Protein AF-A0A497DKE9-F1 (afdb_monomer_lite)

Sequence (84 aa):
MHSAFPGGNRNNNGNFNNVGNNGNWWSSSENSTTNAYNRNLNYNNNNLNRNNKQNGFSVRCLRDLMENRSSGINAGGFLNVYAT

Secondary structure (DSSP, 8-state):
-------BEE-TTS-EESTTT-EEEEEEEE-SSSEEEEEEEBTTB--EEEEETTSB-B--EEEE----TT---------EEEE-

pLDDT: mean 82.53, std 13.49, range [40.19, 95.69]

Foldseek 3Di:
DPDQAQCAKADLVGDGPRGRAWAKEFDPAQDDPFWGWMAIDGPVDGDIDIDGPSMDHDKDKDWDDPPPPDDPDPDPDDIDIDID

Structure (mmCIF, N/CA/C/O backbone):
data_AF-A0A497DKE9-F1
#
_entry.id   AF-A0A497DKE9-F1
#
loop_
_atom_site.group_PDB
_atom_site.id
_atom_site.type_symbol
_atom_site.label_atom_id
_atom_site.label_alt_id
_atom_site.label_comp_id
_atom_site.label_asym_id
_atom_site.label_entity_id
_atom_site.label_seq_id
_atom_site.pdbx_PDB_ins_code
_atom_site.Cartn_x
_atom_site.Cartn_y
_atom_site.Cartn_z
_atom_site.occupancy
_atom_site.B_iso_or_equiv
_atom_site.auth_seq_id
_atom_site.auth_comp_id
_atom_site.auth_asym_id
_atom_site.auth_atom_id
_atom_site.pdbx_PDB_model_num
ATOM 1 N N . MET A 1 1 ? -18.277 -11.764 -2.701 1.00 40.19 1 MET A N 1
ATOM 2 C CA . MET A 1 1 ? -16.905 -12.280 -2.896 1.00 40.19 1 MET A CA 1
ATOM 3 C C . MET A 1 1 ? -15.965 -11.091 -3.049 1.00 40.19 1 MET A C 1
ATOM 5 O O . MET A 1 1 ? -16.145 -10.319 -3.978 1.00 40.19 1 MET A O 1
ATOM 9 N N . HIS A 1 2 ? -15.052 -10.864 -2.101 1.00 52.97 2 HIS A N 1
ATOM 10 C CA . HIS A 1 2 ? -14.027 -9.825 -2.243 1.00 52.97 2 HIS A CA 1
ATOM 11 C C . HIS A 1 2 ? -12.828 -10.456 -2.949 1.00 52.97 2 HIS A C 1
ATOM 13 O O . HIS A 1 2 ? -12.133 -11.282 -2.363 1.00 52.97 2 HIS A O 1
ATOM 19 N N . SER A 1 3 ? -12.638 -10.129 -4.225 1.00 60.56 3 SER A N 1
ATOM 20 C CA . SER A 1 3 ? -11.537 -10.660 -5.025 1.00 60.56 3 SER A CA 1
ATOM 21 C C . SER A 1 3 ? -10.222 -10.046 -4.555 1.00 60.56 3 SER A C 1
ATOM 23 O O . SER A 1 3 ? -10.032 -8.833 -4.610 1.00 60.56 3 SER A O 1
ATOM 25 N N . ALA A 1 4 ? -9.317 -10.889 -4.074 1.00 66.81 4 ALA A N 1
ATOM 26 C CA . ALA A 1 4 ? -7.991 -10.496 -3.633 1.00 66.81 4 ALA A CA 1
ATOM 27 C C . ALA A 1 4 ? -7.004 -10.763 -4.781 1.00 66.81 4 ALA A C 1
ATOM 29 O O . ALA A 1 4 ? -6.616 -11.905 -5.012 1.00 66.81 4 ALA A O 1
ATOM 30 N N . PHE A 1 5 ? -6.656 -9.728 -5.553 1.00 78.69 5 PHE A N 1
ATOM 31 C CA . PHE A 1 5 ? -5.746 -9.874 -6.694 1.00 78.69 5 PHE A CA 1
ATOM 32 C C . PHE A 1 5 ? -4.280 -9.896 -6.230 1.00 78.69 5 PHE A C 1
ATOM 34 O O . PHE A 1 5 ? -3.884 -9.011 -5.463 1.00 78.69 5 PHE A O 1
ATOM 41 N N . PRO A 1 6 ? -3.451 -10.852 -6.691 1.00 84.25 6 PRO A N 1
ATOM 42 C CA . PRO A 1 6 ? -2.041 -10.919 -6.328 1.00 84.25 6 PRO A CA 1
ATOM 43 C C . PRO A 1 6 ? -1.217 -9.864 -7.090 1.00 84.25 6 PRO A C 1
ATOM 45 O O . PRO A 1 6 ? -0.429 -10.173 -7.977 1.00 84.25 6 PRO A O 1
ATOM 48 N N . GLY A 1 7 ? -1.410 -8.587 -6.755 1.00 88.19 7 GLY A N 1
ATOM 49 C CA . GLY A 1 7 ? -0.718 -7.455 -7.384 1.00 88.19 7 GLY A CA 1
ATOM 50 C C . GLY A 1 7 ? 0.744 -7.277 -6.959 1.00 88.19 7 GLY A C 1
ATOM 51 O O . GLY A 1 7 ? 1.426 -6.401 -7.485 1.00 88.19 7 GLY A O 1
ATOM 52 N N . GLY A 1 8 ? 1.244 -8.085 -6.020 1.00 91.25 8 GLY A N 1
ATOM 53 C CA . GLY A 1 8 ? 2.593 -7.948 -5.488 1.00 91.25 8 GLY A CA 1
ATOM 54 C C . GLY A 1 8 ? 2.762 -6.691 -4.636 1.00 91.25 8 GLY A C 1
ATOM 55 O O . GLY A 1 8 ? 1.858 -6.304 -3.892 1.00 91.25 8 GLY A O 1
ATOM 56 N N . ASN A 1 9 ? 3.949 -6.090 -4.683 1.00 92.94 9 ASN A N 1
ATOM 57 C CA . ASN A 1 9 ? 4.263 -4.850 -3.984 1.00 92.94 9 ASN A CA 1
ATOM 58 C C . ASN A 1 9 ? 5.379 -4.054 -4.655 1.00 92.94 9 ASN A C 1
ATOM 60 O O . ASN A 1 9 ? 6.342 -4.635 -5.147 1.00 92.94 9 ASN A O 1
ATOM 64 N N . ARG A 1 10 ? 5.292 -2.724 -4.595 1.00 94.75 10 ARG A N 1
ATOM 65 C CA . ARG A 1 10 ? 6.369 -1.816 -4.998 1.00 94.75 10 ARG A CA 1
ATOM 66 C C . ARG A 1 10 ? 7.282 -1.536 -3.809 1.00 94.75 10 ARG A C 1
ATOM 68 O O . ARG A 1 10 ? 6.812 -1.147 -2.743 1.00 94.75 10 ARG A O 1
ATOM 75 N N . ASN A 1 11 ? 8.580 -1.700 -3.986 1.00 92.75 11 ASN A N 1
ATOM 76 C CA . ASN A 1 11 ? 9.579 -1.284 -3.011 1.00 92.75 11 ASN A CA 1
ATOM 77 C C . ASN A 1 11 ? 9.837 0.228 -3.096 1.00 92.75 11 ASN A C 1
ATOM 79 O O . ASN A 1 11 ? 9.552 0.868 -4.109 1.00 92.75 11 ASN A O 1
ATOM 83 N N . ASN A 1 12 ? 10.460 0.791 -2.059 1.00 90.38 12 ASN A N 1
ATOM 84 C CA . ASN A 1 12 ? 10.887 2.194 -2.048 1.00 90.38 12 ASN A CA 1
ATOM 85 C C . ASN A 1 12 ? 11.790 2.572 -3.247 1.00 90.38 12 ASN A C 1
ATOM 87 O O . ASN A 1 12 ? 11.721 3.683 -3.756 1.00 90.38 12 ASN A O 1
ATOM 91 N N . ASN A 1 13 ? 12.581 1.626 -3.766 1.00 93.06 13 ASN A N 1
ATOM 92 C CA . ASN A 1 13 ? 13.418 1.833 -4.954 1.00 93.06 13 ASN A CA 1
ATOM 93 C C . ASN A 1 13 ? 12.652 1.786 -6.294 1.00 93.06 13 ASN A C 1
ATOM 95 O O . ASN A 1 13 ? 13.272 1.878 -7.346 1.00 93.06 13 ASN A O 1
ATOM 99 N N . GLY A 1 14 ? 11.327 1.614 -6.278 1.00 91.75 14 GLY A N 1
ATOM 100 C CA . GLY A 1 14 ? 10.491 1.572 -7.480 1.00 91.75 14 GLY A CA 1
ATOM 101 C C . GLY A 1 14 ? 10.257 0.184 -8.071 1.00 91.75 14 GLY A C 1
ATOM 102 O O . GLY A 1 14 ? 9.307 0.027 -8.835 1.00 91.75 14 GLY 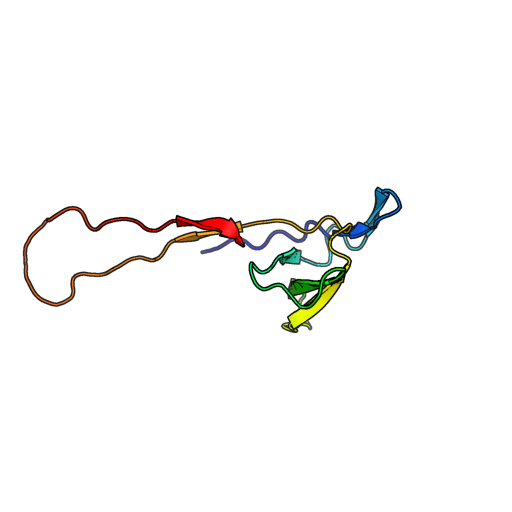A O 1
ATOM 103 N N . ASN A 1 15 ? 11.033 -0.828 -7.680 1.00 95.56 15 ASN A N 1
ATOM 104 C CA . ASN A 1 15 ? 10.878 -2.177 -8.222 1.00 95.56 15 ASN A CA 1
ATOM 105 C C . ASN A 1 15 ? 9.624 -2.865 -7.681 1.00 95.56 15 ASN A C 1
ATOM 107 O O . ASN A 1 15 ? 9.293 -2.739 -6.500 1.00 95.56 15 ASN A O 1
ATOM 111 N N . PHE A 1 16 ? 8.966 -3.645 -8.536 1.00 93.12 16 PHE A N 1
ATOM 112 C CA . PHE A 1 16 ? 7.842 -4.491 -8.153 1.00 93.12 16 PHE A CA 1
ATOM 113 C C . PHE A 1 16 ? 8.308 -5.912 -7.841 1.00 93.12 16 PHE A C 1
ATOM 115 O O . PHE A 1 16 ? 9.086 -6.496 -8.589 1.00 93.12 16 PHE A O 1
ATOM 122 N N . ASN A 1 17 ? 7.789 -6.474 -6.751 1.00 91.69 17 ASN A N 1
ATOM 123 C CA . ASN A 1 17 ? 8.055 -7.837 -6.304 1.00 91.69 17 ASN A CA 1
ATOM 124 C C . ASN A 1 17 ? 6.757 -8.625 -6.165 1.00 91.69 17 ASN A C 1
ATOM 126 O O . ASN A 1 17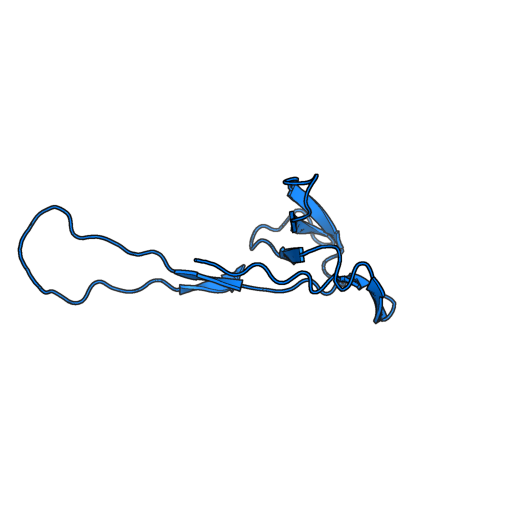 ? 5.701 -8.053 -5.902 1.00 91.69 17 ASN A O 1
ATOM 130 N N . ASN A 1 18 ? 6.860 -9.953 -6.257 1.00 90.56 18 ASN A N 1
ATOM 131 C CA . ASN A 1 18 ? 5.783 -10.900 -5.940 1.00 90.56 18 ASN A CA 1
ATOM 132 C C . ASN A 1 18 ? 4.481 -10.700 -6.737 1.00 90.56 18 ASN A C 1
ATOM 134 O O . ASN A 1 18 ? 3.421 -11.159 -6.308 1.00 90.56 18 ASN A O 1
ATOM 138 N N . VAL A 1 19 ? 4.553 -10.017 -7.883 1.00 91.38 19 VAL A N 1
ATOM 139 C CA . VAL A 1 19 ? 3.424 -9.849 -8.804 1.00 91.38 19 VAL A CA 1
ATOM 140 C C . VAL A 1 19 ? 2.970 -11.233 -9.271 1.00 91.38 19 VAL A C 1
ATOM 142 O O . VAL A 1 19 ? 3.797 -12.071 -9.619 1.00 91.38 19 VAL A O 1
ATOM 145 N N . GLY A 1 20 ? 1.668 -11.498 -9.219 1.00 89.06 20 GLY A N 1
ATOM 146 C CA . GLY A 1 20 ? 1.067 -12.796 -9.533 1.00 89.06 20 GLY A CA 1
ATOM 147 C C . GLY A 1 20 ? 1.119 -13.825 -8.398 1.00 89.06 20 GLY A C 1
ATOM 148 O O . GLY A 1 20 ? 0.312 -14.748 -8.398 1.00 89.06 20 GLY A O 1
ATOM 149 N N . ASN A 1 21 ? 1.989 -13.638 -7.398 1.00 88.19 21 ASN A N 1
ATOM 150 C CA . ASN A 1 21 ? 2.208 -14.612 -6.321 1.00 88.19 21 ASN A CA 1
ATOM 151 C C . ASN A 1 21 ? 1.609 -14.183 -4.975 1.00 88.19 21 ASN A C 1
ATOM 153 O O . ASN A 1 21 ? 1.027 -15.007 -4.270 1.00 88.19 21 ASN A O 1
ATOM 157 N N . ASN A 1 22 ? 1.737 -12.902 -4.614 1.00 88.88 22 ASN A N 1
ATOM 158 C CA . ASN A 1 22 ? 1.255 -12.385 -3.335 1.00 88.88 22 ASN A CA 1
ATOM 159 C C . ASN A 1 22 ? 0.274 -11.239 -3.556 1.00 88.88 22 ASN A C 1
ATOM 161 O O . ASN A 1 22 ? 0.526 -10.317 -4.334 1.00 88.88 22 ASN A O 1
ATOM 165 N N . GLY A 1 23 ? -0.819 -11.251 -2.803 1.00 89.25 23 GLY A N 1
ATOM 166 C CA . GLY A 1 23 ? -1.651 -10.074 -2.616 1.00 89.25 23 GLY A CA 1
ATOM 167 C C . GLY A 1 23 ? -1.184 -9.309 -1.387 1.00 89.25 23 GLY A C 1
ATOM 168 O O . GLY A 1 23 ? -1.195 -9.857 -0.287 1.00 89.25 23 GLY A O 1
ATOM 169 N N . ASN A 1 24 ? -0.764 -8.056 -1.553 1.00 90.69 24 ASN A N 1
ATOM 170 C CA . ASN A 1 24 ? -0.379 -7.211 -0.429 1.00 90.69 24 ASN A CA 1
ATOM 171 C C . ASN A 1 24 ? -1.266 -5.971 -0.366 1.00 90.69 24 ASN A C 1
ATOM 173 O O . ASN A 1 24 ? -1.373 -5.238 -1.351 1.00 90.69 24 ASN A O 1
ATOM 177 N N . TRP A 1 25 ? -1.832 -5.701 0.812 1.00 92.38 25 TRP A N 1
ATOM 178 C CA . TRP A 1 25 ? -2.627 -4.498 1.054 1.00 92.38 25 TRP A CA 1
ATOM 179 C C . TRP A 1 25 ? -2.186 -3.757 2.296 1.00 92.38 25 TRP A C 1
ATOM 181 O O . TRP A 1 25 ? -1.820 -4.382 3.295 1.00 92.38 25 TRP A O 1
ATOM 191 N N . TRP A 1 26 ? -2.290 -2.435 2.251 1.00 93.94 26 TRP A N 1
ATOM 192 C CA . TRP A 1 26 ? -2.179 -1.627 3.454 1.00 93.94 26 TRP A CA 1
ATOM 193 C C . TRP A 1 26 ? -3.327 -1.918 4.435 1.00 93.94 26 TRP A C 1
ATOM 195 O O . TRP A 1 26 ? -4.378 -2.468 4.088 1.00 93.94 26 TRP A O 1
ATOM 205 N N . SER A 1 27 ? -3.049 -1.641 5.704 1.00 90.00 27 SER A N 1
ATOM 206 C CA . SER A 1 27 ? -4.032 -1.478 6.764 1.00 90.00 27 SER A CA 1
ATOM 207 C C . SER A 1 27 ? -4.046 -0.005 7.148 1.00 90.00 27 SER A C 1
ATOM 209 O O . SER A 1 27 ? -2.990 0.626 7.180 1.00 90.00 27 SER A O 1
ATOM 211 N N . SER A 1 28 ? -5.203 0.504 7.569 1.00 90.69 28 SER A N 1
ATOM 212 C CA . SER A 1 28 ? -5.341 1.879 8.063 1.00 90.69 28 SER A CA 1
ATOM 213 C C . SER A 1 28 ? -4.586 2.132 9.376 1.00 90.69 28 SER A C 1
ATOM 215 O O . SER A 1 28 ? -4.431 3.272 9.805 1.00 90.69 28 SER A O 1
ATOM 217 N N . SER A 1 29 ? -4.111 1.068 10.030 1.00 92.38 29 SER A N 1
ATOM 218 C CA . SER A 1 29 ? -3.346 1.140 11.271 1.00 92.38 29 SER A CA 1
ATOM 219 C C . SER A 1 29 ? -1.880 1.487 11.012 1.00 92.38 29 SER A C 1
ATOM 221 O O . SER A 1 29 ? -1.124 0.723 10.401 1.00 92.38 29 SER A O 1
ATOM 223 N N . GLU A 1 30 ? -1.457 2.613 11.567 1.00 93.94 30 GLU A N 1
ATOM 224 C CA . GLU A 1 30 ? -0.052 2.982 11.670 1.00 93.94 30 GLU A CA 1
ATOM 225 C C . GLU A 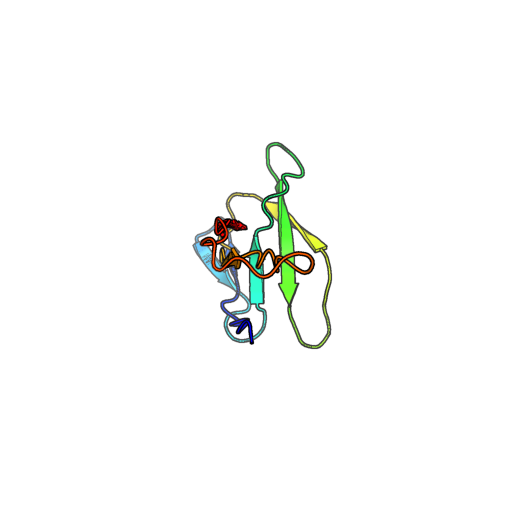1 30 ? 0.658 2.166 12.764 1.00 93.94 30 GLU A C 1
ATOM 227 O O . GLU A 1 30 ? 0.064 1.824 13.785 1.00 93.94 30 GLU A O 1
ATOM 232 N N . ASN A 1 31 ? 1.941 1.851 12.551 1.00 95.19 31 ASN A N 1
ATOM 233 C CA . ASN A 1 31 ? 2.793 1.240 13.575 1.00 95.19 31 ASN A CA 1
ATOM 234 C C . ASN A 1 31 ? 3.800 2.239 14.165 1.00 95.19 31 ASN A C 1
ATOM 236 O O . ASN A 1 31 ? 4.083 2.206 15.357 1.00 95.19 31 ASN A O 1
ATOM 240 N N . SER A 1 32 ? 4.389 3.090 13.325 1.00 95.12 32 SER A N 1
ATOM 241 C CA . SER A 1 32 ? 5.330 4.139 13.723 1.00 95.12 32 SER A CA 1
ATOM 242 C C . SER A 1 32 ? 5.402 5.222 12.647 1.00 95.12 32 SER A C 1
ATOM 244 O O . SER A 1 32 ? 4.884 5.042 11.544 1.00 95.12 32 SER A O 1
ATOM 246 N N . THR A 1 33 ? 6.155 6.294 12.909 1.00 95.69 33 THR A N 1
ATOM 247 C CA . THR A 1 33 ? 6.395 7.379 11.940 1.00 95.69 33 THR A CA 1
ATOM 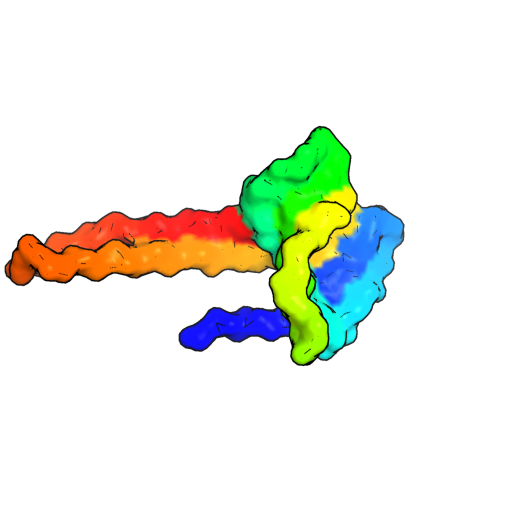248 C C . THR A 1 33 ? 6.848 6.864 10.568 1.00 95.69 33 THR A C 1
ATOM 250 O O . THR A 1 33 ? 6.418 7.391 9.543 1.00 95.69 33 THR A O 1
ATOM 253 N N . THR A 1 34 ? 7.637 5.785 10.539 1.00 95.56 34 THR A N 1
ATOM 254 C CA . THR A 1 34 ? 8.203 5.176 9.326 1.00 95.56 34 THR A CA 1
ATOM 255 C C . THR A 1 34 ? 7.458 3.942 8.816 1.00 95.56 34 THR A C 1
ATOM 257 O O . THR A 1 34 ? 7.580 3.624 7.633 1.00 95.56 34 THR A O 1
ATOM 260 N N . ASN A 1 35 ? 6.681 3.246 9.655 1.00 94.94 35 ASN A N 1
ATOM 261 C CA . ASN A 1 35 ? 6.075 1.957 9.308 1.00 94.94 35 ASN A CA 1
ATOM 262 C C . ASN A 1 35 ? 4.554 1.932 9.506 1.00 94.94 35 ASN A C 1
ATOM 264 O O . ASN A 1 35 ? 4.018 2.496 10.458 1.00 94.94 35 ASN A O 1
ATOM 268 N N . ALA A 1 36 ? 3.861 1.189 8.650 1.00 94.75 36 ALA A N 1
ATOM 269 C CA . ALA A 1 36 ? 2.440 0.881 8.781 1.00 94.75 36 ALA A CA 1
ATOM 270 C C . ALA A 1 36 ? 2.201 -0.630 8.700 1.00 94.75 36 ALA A C 1
ATOM 272 O O . ALA A 1 36 ? 3.068 -1.394 8.256 1.00 94.75 36 ALA A O 1
ATOM 273 N N . TYR A 1 37 ? 1.031 -1.066 9.159 1.00 95.00 37 TYR A N 1
ATOM 274 C CA . TYR A 1 37 ? 0.639 -2.465 9.065 1.00 95.00 37 TYR A CA 1
ATOM 275 C C . TYR A 1 37 ? 0.177 -2.810 7.651 1.00 95.00 37 TYR A C 1
ATOM 277 O O . TYR A 1 37 ? -0.567 -2.056 7.034 1.00 95.00 37 TYR A O 1
ATOM 285 N N . ASN A 1 38 ? 0.562 -3.980 7.150 1.00 92.62 38 ASN A N 1
ATOM 286 C CA . ASN A 1 38 ? 0.065 -4.521 5.890 1.00 92.62 38 ASN A CA 1
ATOM 287 C C . ASN A 1 38 ? -0.375 -5.982 6.037 1.00 92.62 38 ASN A C 1
ATOM 289 O O . ASN A 1 38 ? 0.086 -6.725 6.908 1.00 92.62 38 ASN A O 1
ATOM 293 N N . ARG A 1 39 ? -1.283 -6.396 5.157 1.00 90.62 39 ARG A N 1
ATOM 294 C CA . ARG A 1 39 ? -1.754 -7.774 5.010 1.00 90.62 39 ARG A CA 1
ATOM 295 C C . ARG A 1 39 ? -1.071 -8.402 3.812 1.00 90.62 39 ARG A C 1
ATOM 297 O O . ARG A 1 39 ? -1.103 -7.813 2.735 1.00 90.62 39 ARG A O 1
ATOM 304 N N . ASN A 1 40 ? -0.509 -9.589 3.998 1.00 89.25 40 ASN A N 1
ATOM 305 C CA . ASN A 1 40 ? -0.055 -10.439 2.905 1.00 89.25 40 ASN A CA 1
ATOM 306 C C . ASN A 1 40 ? -0.997 -11.641 2.809 1.00 89.25 40 ASN A C 1
ATOM 308 O O . ASN A 1 40 ? -1.202 -12.334 3.804 1.00 89.25 40 ASN A O 1
ATOM 312 N N . LEU A 1 41 ? -1.566 -11.857 1.629 1.00 85.81 41 LEU A N 1
ATOM 313 C CA . LEU A 1 41 ? -2.336 -13.041 1.289 1.00 85.81 41 LEU A CA 1
ATOM 314 C C . LEU A 1 41 ? -1.564 -13.832 0.241 1.00 85.81 41 LEU A C 1
ATOM 316 O O . LEU A 1 41 ? -1.387 -13.390 -0.897 1.00 85.81 41 LEU A O 1
ATOM 320 N N . ASN A 1 42 ? -1.152 -15.028 0.627 1.00 84.12 42 ASN A N 1
ATOM 321 C CA . ASN A 1 42 ? -0.754 -16.077 -0.295 1.00 84.12 42 ASN A CA 1
ATOM 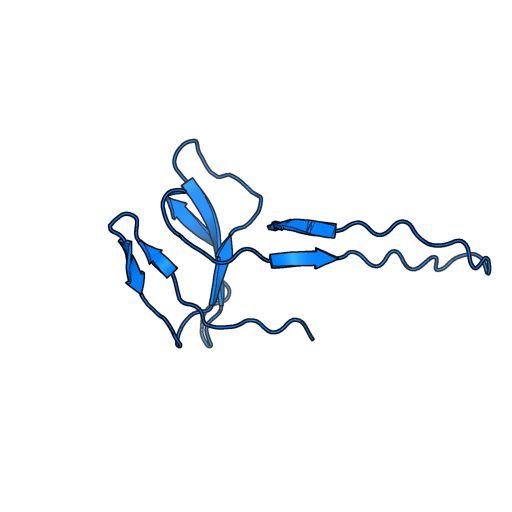322 C C . ASN A 1 42 ? -1.246 -17.420 0.262 1.00 84.12 42 ASN A C 1
ATOM 324 O O . ASN A 1 42 ? -1.758 -17.480 1.380 1.00 84.12 42 ASN A O 1
ATOM 328 N N . TYR A 1 43 ? -1.107 -18.493 -0.511 1.00 81.06 43 TYR A N 1
ATOM 329 C CA . TYR A 1 43 ? -1.637 -19.815 -0.156 1.00 81.06 43 TYR A CA 1
ATOM 330 C C . TYR A 1 43 ? -1.149 -20.361 1.203 1.00 81.06 43 TYR A C 1
ATOM 332 O O . TYR A 1 43 ? -1.827 -21.194 1.794 1.00 81.06 43 TYR A O 1
ATOM 340 N N . ASN A 1 44 ? -0.026 -19.856 1.724 1.00 83.00 44 ASN A N 1
ATOM 341 C CA . ASN A 1 44 ? 0.583 -20.282 2.986 1.00 83.00 44 ASN A CA 1
ATOM 342 C C . ASN A 1 44 ? 0.581 -19.202 4.077 1.00 83.00 44 ASN A C 1
ATOM 344 O O . ASN A 1 44 ? 1.149 -19.419 5.146 1.00 83.00 44 ASN A O 1
ATOM 348 N N . ASN A 1 45 ? 0.038 -18.010 3.817 1.00 76.44 45 ASN A N 1
ATOM 349 C CA . ASN A 1 45 ? 0.290 -16.855 4.670 1.00 76.44 45 ASN A CA 1
ATOM 350 C C . ASN A 1 45 ? -0.957 -15.992 4.850 1.00 76.44 45 ASN A C 1
ATOM 352 O O . ASN A 1 45 ? -1.543 -15.494 3.889 1.00 76.44 45 ASN A O 1
ATOM 356 N N . ASN A 1 46 ? -1.317 -15.787 6.114 1.00 78.88 46 ASN A N 1
ATOM 357 C CA . ASN A 1 46 ? -2.390 -14.912 6.577 1.00 78.88 46 ASN A CA 1
ATOM 358 C C . ASN A 1 46 ? -1.876 -13.825 7.547 1.00 78.88 46 ASN A C 1
ATOM 360 O O . ASN A 1 46 ? -2.675 -13.168 8.224 1.00 78.88 46 ASN A O 1
ATOM 364 N N . ASN A 1 47 ? -0.555 -13.618 7.610 1.00 83.38 47 ASN A N 1
ATOM 365 C CA . ASN A 1 47 ? 0.084 -12.774 8.613 1.00 83.38 47 ASN A CA 1
ATOM 366 C C . ASN A 1 47 ? -0.161 -11.269 8.417 1.00 83.38 47 ASN A C 1
ATOM 368 O O . ASN A 1 47 ? -0.264 -10.736 7.306 1.00 83.38 47 ASN A O 1
ATOM 372 N N . LEU A 1 48 ? -0.176 -10.578 9.557 1.00 88.25 48 LEU A N 1
ATOM 373 C CA . LEU A 1 48 ? -0.064 -9.128 9.683 1.00 88.25 48 LEU A CA 1
ATOM 374 C C . LEU A 1 48 ? 1.413 -8.746 9.793 1.00 88.25 48 LEU A C 1
ATOM 376 O O . LEU A 1 48 ? 2.094 -9.156 10.737 1.00 88.25 48 LEU A O 1
ATOM 380 N N . ASN A 1 49 ? 1.891 -7.932 8.857 1.00 91.44 49 ASN A N 1
ATOM 381 C CA . ASN A 1 49 ? 3.276 -7.477 8.787 1.00 91.44 49 ASN A CA 1
ATOM 382 C C . ASN A 1 49 ? 3.373 -5.967 9.030 1.00 91.44 49 ASN A C 1
ATOM 384 O O . ASN A 1 49 ? 2.370 -5.258 8.990 1.00 91.44 49 ASN A O 1
ATOM 388 N N . ARG A 1 50 ? 4.586 -5.485 9.310 1.00 93.31 50 ARG A N 1
ATOM 389 C CA . ARG A 1 50 ? 4.907 -4.058 9.438 1.00 93.31 50 ARG A CA 1
ATOM 390 C C . ARG A 1 50 ? 5.907 -3.717 8.350 1.00 93.31 50 ARG A C 1
ATOM 392 O O . ARG A 1 50 ? 6.905 -4.418 8.212 1.00 93.31 50 ARG A O 1
ATOM 399 N N . ASN A 1 51 ? 5.626 -2.681 7.575 1.00 93.25 51 ASN A N 1
ATOM 400 C CA . ASN A 1 51 ? 6.444 -2.301 6.433 1.00 93.25 51 ASN A CA 1
ATOM 401 C C . ASN A 1 51 ? 6.583 -0.787 6.334 1.00 93.25 51 ASN A C 1
ATOM 403 O O . ASN A 1 51 ? 5.720 -0.044 6.804 1.00 93.25 51 ASN A O 1
ATOM 407 N N . ASN A 1 52 ? 7.658 -0.350 5.678 1.00 94.25 52 ASN A N 1
ATOM 408 C CA . ASN A 1 52 ? 7.923 1.063 5.445 1.00 94.25 52 ASN A CA 1
ATOM 409 C C . ASN A 1 52 ? 6.794 1.675 4.603 1.00 94.25 52 ASN A C 1
ATOM 411 O O . ASN A 1 52 ? 6.450 1.140 3.547 1.00 94.25 52 ASN A O 1
ATOM 415 N N . LYS A 1 53 ? 6.254 2.812 5.056 1.00 93.50 53 LYS A N 1
ATOM 416 C CA . LYS A 1 53 ? 5.166 3.552 4.392 1.00 93.50 53 LYS A CA 1
ATOM 417 C C . LYS A 1 53 ? 5.496 3.986 2.956 1.00 93.50 53 LYS A C 1
ATOM 419 O O . LYS A 1 53 ? 4.592 4.277 2.186 1.00 93.50 53 LYS A O 1
ATOM 424 N N . GLN A 1 54 ? 6.776 4.023 2.585 1.00 94.88 54 GLN A N 1
ATOM 425 C CA . GLN A 1 54 ? 7.238 4.328 1.227 1.00 94.88 54 GLN A CA 1
ATOM 426 C C . GLN A 1 54 ? 7.003 3.178 0.231 1.00 94.88 54 GLN A C 1
ATOM 428 O O . GLN A 1 54 ? 7.078 3.388 -0.983 1.00 94.88 54 GLN A O 1
ATOM 433 N N . ASN A 1 55 ? 6.718 1.964 0.714 1.00 93.75 55 ASN A N 1
ATOM 434 C CA . ASN A 1 55 ? 6.350 0.849 -0.151 1.00 93.75 55 ASN A CA 1
ATOM 435 C C . ASN A 1 55 ? 4.957 1.071 -0.766 1.00 93.75 55 ASN A C 1
ATOM 437 O O . ASN A 1 55 ? 4.057 1.648 -0.162 1.00 93.75 55 ASN A O 1
ATOM 441 N N . GLY A 1 56 ? 4.762 0.589 -1.988 1.00 93.81 56 GLY A N 1
ATOM 442 C CA . GLY A 1 56 ? 3.457 0.581 -2.641 1.00 93.81 56 GLY A CA 1
ATOM 443 C C . GLY A 1 56 ? 2.766 -0.759 -2.437 1.00 93.81 56 GLY A C 1
ATOM 444 O O . GLY A 1 56 ? 3.127 -1.735 -3.093 1.00 93.81 56 GLY A O 1
ATOM 445 N N . PHE A 1 57 ? 1.760 -0.802 -1.569 1.00 93.12 57 PHE A N 1
ATOM 446 C CA . PHE A 1 57 ? 0.796 -1.900 -1.504 1.00 93.12 57 PHE A CA 1
ATOM 447 C C . PHE A 1 57 ? -0.565 -1.422 -2.009 1.00 93.12 57 PHE A C 1
ATOM 449 O O . PHE A 1 57 ? -0.843 -0.222 -2.036 1.00 93.12 57 PHE A O 1
ATOM 456 N N . SER A 1 58 ? -1.416 -2.358 -2.421 1.00 91.19 58 SER A N 1
ATOM 457 C CA . SER A 1 58 ? -2.769 -2.025 -2.856 1.00 91.19 58 SER A CA 1
ATOM 458 C C . SER A 1 58 ? -3.609 -1.513 -1.681 1.00 91.19 58 SER A C 1
ATOM 460 O O . SER A 1 58 ? -3.486 -1.987 -0.554 1.00 91.19 58 SER A O 1
ATOM 462 N N . VAL A 1 59 ? -4.512 -0.577 -1.949 1.00 89.88 59 VAL A N 1
ATOM 463 C CA . VAL A 1 59 ? -5.566 -0.170 -1.009 1.00 89.88 59 VAL A CA 1
ATOM 464 C C . VAL A 1 59 ? -6.871 -0.837 -1.424 1.00 89.88 59 VAL A C 1
ATOM 466 O O . VAL A 1 5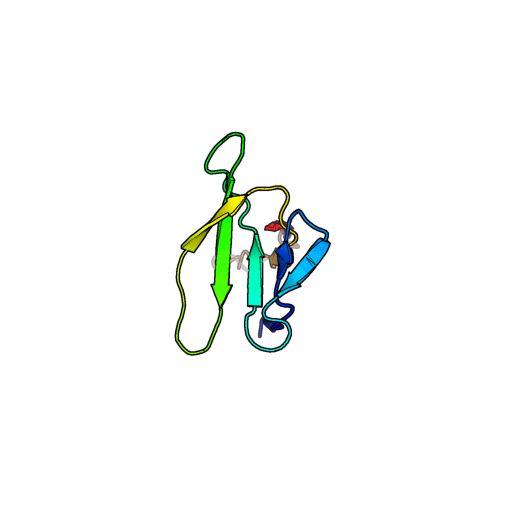9 ? -7.075 -1.131 -2.605 1.00 89.88 59 VAL A O 1
ATOM 469 N N . ARG A 1 60 ? -7.758 -1.115 -0.471 1.00 85.50 60 ARG A N 1
ATOM 470 C CA . ARG A 1 60 ? -9.110 -1.601 -0.776 1.00 85.50 60 ARG A CA 1
ATOM 471 C C . ARG A 1 60 ? -10.129 -0.835 0.041 1.00 85.50 60 ARG A C 1
ATOM 473 O O . ARG A 1 60 ? -9.861 -0.458 1.178 1.00 85.50 60 ARG A O 1
ATOM 480 N N . CYS A 1 61 ? -11.310 -0.663 -0.533 1.00 85.44 61 CYS A N 1
ATOM 481 C CA . CYS A 1 61 ? -12.448 -0.136 0.195 1.00 85.44 61 CYS A CA 1
ATOM 482 C C . CYS A 1 61 ? -13.168 -1.286 0.899 1.00 85.44 61 CYS A C 1
ATOM 484 O O . CYS A 1 61 ? -13.477 -2.311 0.288 1.00 85.44 61 CYS A O 1
ATOM 486 N N . LEU A 1 62 ? -13.427 -1.107 2.185 1.00 82.12 62 LEU A N 1
ATOM 487 C CA . LEU A 1 62 ? -14.305 -1.941 2.983 1.00 82.12 62 LEU A CA 1
ATOM 488 C C . LEU A 1 62 ? -15.650 -1.232 3.113 1.00 82.12 62 LEU A C 1
ATOM 490 O O . LEU A 1 62 ? -15.714 -0.005 3.201 1.00 82.12 62 LEU A O 1
ATOM 494 N N . ARG A 1 63 ? -16.721 -2.020 3.078 1.00 80.94 63 ARG A N 1
ATOM 495 C CA . ARG A 1 63 ? -18.099 -1.545 3.140 1.00 80.94 63 ARG A CA 1
ATOM 496 C C . ARG A 1 63 ? -18.807 -2.312 4.240 1.00 80.94 63 ARG A C 1
ATOM 498 O O . ARG A 1 63 ? -18.958 -3.529 4.122 1.00 80.94 63 ARG A O 1
ATOM 505 N N . ASP A 1 64 ? -19.263 -1.594 5.254 1.00 81.00 64 ASP A N 1
ATOM 506 C CA . ASP A 1 64 ? -20.072 -2.187 6.309 1.00 81.00 64 ASP A CA 1
ATOM 507 C C . ASP A 1 64 ? -21.539 -2.157 5.887 1.00 81.00 64 ASP A C 1
ATOM 509 O O . ASP A 1 64 ? -22.090 -1.119 5.508 1.00 81.00 64 ASP A O 1
ATOM 513 N N . LEU A 1 65 ? -22.172 -3.327 5.920 1.00 74.06 65 LEU A N 1
ATOM 514 C CA . LEU A 1 65 ? -23.611 -3.453 5.753 1.00 74.06 65 LEU A CA 1
ATOM 515 C C . LEU A 1 65 ? -24.225 -3.435 7.147 1.00 74.06 65 LEU A C 1
ATOM 517 O O . LEU A 1 65 ? -24.211 -4.445 7.849 1.00 74.06 65 LEU A O 1
ATOM 521 N N . MET A 1 66 ? -24.755 -2.286 7.558 1.00 70.06 66 MET A N 1
ATOM 522 C CA . MET A 1 66 ? -25.631 -2.255 8.723 1.00 70.06 66 MET A CA 1
ATOM 523 C C . MET A 1 66 ? -26.973 -2.878 8.320 1.00 70.06 66 MET A C 1
ATOM 525 O O . MET A 1 66 ? -27.799 -2.229 7.681 1.00 70.06 66 MET A O 1
ATOM 529 N N . GLU A 1 67 ? -27.187 -4.155 8.646 1.00 66.00 67 GLU A N 1
ATOM 530 C CA . GLU A 1 67 ? -28.532 -4.733 8.607 1.00 66.00 67 GLU A CA 1
ATOM 531 C C . GLU A 1 67 ? -29.330 -4.171 9.788 1.00 66.00 67 GLU A C 1
ATOM 533 O O . GLU A 1 67 ? -29.044 -4.476 10.946 1.00 66.00 67 GLU A O 1
ATOM 538 N N . ASN A 1 68 ? -30.373 -3.389 9.504 1.00 59.75 68 ASN A N 1
ATOM 539 C CA . ASN A 1 68 ? -31.421 -3.094 10.478 1.00 59.75 68 ASN A CA 1
ATOM 540 C C . ASN A 1 68 ? -32.181 -4.393 10.805 1.00 59.75 68 ASN A C 1
ATOM 542 O O . ASN A 1 68 ? -33.250 -4.653 10.259 1.00 59.75 68 ASN A O 1
ATOM 546 N N . ARG A 1 69 ? -31.648 -5.237 11.696 1.00 63.22 69 ARG A N 1
ATOM 547 C CA . ARG A 1 69 ? -32.314 -6.477 12.140 1.00 63.22 69 ARG A CA 1
ATOM 548 C C . ARG A 1 69 ? -33.416 -6.268 13.185 1.00 63.22 69 ARG A C 1
ATOM 550 O O . ARG A 1 69 ? -33.747 -7.205 13.906 1.00 63.22 69 ARG A O 1
ATOM 557 N N . SER A 1 70 ? -34.006 -5.079 13.300 1.00 61.78 70 SER A N 1
ATOM 558 C CA . SER A 1 70 ? -35.004 -4.844 14.355 1.00 61.78 70 SER A CA 1
ATOM 559 C C . SER A 1 70 ? -35.978 -3.687 14.118 1.00 61.78 70 SER A C 1
ATOM 561 O O . SER A 1 70 ? -36.312 -2.970 15.054 1.00 61.78 70 SER A O 1
ATOM 563 N N . SER A 1 71 ? -36.477 -3.493 12.896 1.00 57.66 71 SER A N 1
ATOM 564 C CA . SER A 1 71 ? -37.823 -2.927 12.643 1.00 57.66 71 SER A CA 1
ATOM 565 C C . SER A 1 71 ? -38.022 -2.722 11.145 1.00 57.66 71 SER A C 1
ATOM 567 O O . SER A 1 71 ? -37.144 -2.201 10.467 1.00 57.66 71 SER A O 1
ATOM 569 N N . GLY A 1 72 ? -39.168 -3.159 10.619 1.00 56.78 72 GLY A N 1
ATOM 570 C CA . GLY A 1 72 ? -39.519 -3.125 9.196 1.00 56.78 72 GLY A CA 1
ATOM 571 C C . GLY A 1 72 ? -39.722 -1.721 8.623 1.00 56.78 72 GLY A C 1
ATOM 572 O O . GLY A 1 72 ? -40.814 -1.391 8.174 1.00 56.78 72 GLY A O 1
ATOM 573 N N . ILE A 1 73 ? -38.672 -0.906 8.600 1.00 57.59 73 ILE A N 1
ATOM 574 C CA . ILE A 1 73 ? -38.647 0.385 7.924 1.00 57.59 73 ILE A CA 1
ATOM 575 C C . ILE A 1 73 ? -37.581 0.301 6.834 1.00 57.59 73 ILE A C 1
ATOM 577 O O . ILE A 1 73 ? -36.392 0.165 7.120 1.00 57.59 73 ILE A O 1
ATOM 581 N N . ASN A 1 74 ? -38.007 0.396 5.573 1.00 57.28 74 ASN A N 1
ATOM 582 C CA . ASN A 1 74 ? -37.126 0.739 4.457 1.00 57.28 74 ASN A CA 1
ATOM 583 C C . ASN A 1 74 ? -36.670 2.196 4.638 1.00 57.28 74 ASN A C 1
ATOM 585 O O . ASN A 1 74 ? -37.140 3.100 3.955 1.00 57.28 74 ASN A O 1
ATOM 589 N N . ALA A 1 75 ? -35.796 2.440 5.609 1.00 51.75 75 ALA A N 1
ATOM 590 C CA . ALA A 1 75 ? -35.067 3.686 5.743 1.00 51.75 75 ALA A CA 1
ATOM 591 C C . ALA A 1 75 ? -33.648 3.403 5.256 1.00 51.75 75 ALA A C 1
ATOM 593 O O . ALA A 1 75 ? -32.974 2.531 5.805 1.00 51.75 75 ALA A O 1
ATOM 594 N N . GLY A 1 76 ? -33.233 4.079 4.182 1.00 58.31 76 GLY A N 1
ATOM 595 C CA . GLY A 1 76 ? -31.919 3.910 3.567 1.00 58.31 76 GLY A CA 1
ATOM 596 C C . GLY A 1 76 ? -30.813 3.954 4.618 1.00 58.31 76 GLY A C 1
ATOM 597 O O . GLY A 1 76 ? -30.521 5.009 5.173 1.00 58.31 76 GLY A O 1
ATOM 598 N N . GLY A 1 77 ? -30.233 2.790 4.917 1.00 58.16 77 GLY A N 1
ATOM 599 C CA . GLY A 1 77 ? -29.141 2.674 5.873 1.00 58.16 77 GLY A CA 1
ATOM 600 C C . GLY A 1 77 ? -27.938 3.467 5.376 1.00 58.16 77 GLY A C 1
ATOM 601 O O . GLY A 1 77 ? -27.547 3.341 4.212 1.00 58.16 77 GLY A O 1
ATOM 602 N N . PHE A 1 78 ? -27.361 4.296 6.246 1.00 64.94 78 PHE A N 1
ATOM 603 C CA . PHE A 1 78 ? -26.134 5.015 5.930 1.00 64.94 78 PHE A CA 1
ATOM 604 C C . PHE A 1 78 ? -25.033 4.013 5.620 1.00 64.94 78 PHE A C 1
ATOM 606 O O . PHE A 1 78 ? -24.726 3.120 6.412 1.00 64.94 78 PHE A O 1
ATOM 613 N N . LEU A 1 79 ? -24.461 4.161 4.433 1.00 68.56 79 LEU A N 1
ATOM 614 C CA . LEU A 1 79 ? -23.404 3.296 3.982 1.00 68.56 79 LEU A CA 1
ATOM 615 C C . LEU A 1 79 ? -22.051 3.892 4.336 1.00 68.56 79 LEU A C 1
ATOM 617 O O . LEU A 1 79 ? -21.625 4.877 3.736 1.00 68.56 79 LEU A O 1
ATOM 621 N N . ASN A 1 80 ? -21.353 3.232 5.248 1.00 72.12 80 ASN A N 1
ATOM 622 C CA . ASN A 1 80 ? -19.986 3.585 5.570 1.00 72.12 80 ASN A CA 1
ATOM 623 C C . ASN A 1 80 ? -19.020 2.835 4.642 1.00 72.12 80 ASN A C 1
ATOM 625 O O . ASN A 1 80 ? -19.012 1.601 4.591 1.00 72.12 80 ASN A O 1
ATOM 629 N N . VAL A 1 81 ? -18.225 3.592 3.884 1.00 75.19 81 VAL A N 1
ATOM 630 C CA . VAL A 1 81 ? -17.140 3.073 3.043 1.00 75.19 81 VAL A CA 1
ATOM 631 C C . VAL A 1 81 ? -15.829 3.632 3.574 1.00 75.19 81 VAL A C 1
ATOM 633 O O . VAL A 1 81 ? -15.653 4.847 3.626 1.00 75.19 81 VAL A O 1
ATOM 636 N N . TYR A 1 82 ? -14.903 2.750 3.939 1.00 80.19 82 TYR A N 1
ATOM 637 C CA . TYR A 1 82 ? -13.584 3.125 4.447 1.00 80.19 82 TYR A CA 1
ATOM 638 C C . TYR A 1 82 ? -12.492 2.499 3.587 1.00 80.19 82 TYR A C 1
ATOM 640 O O . TYR A 1 82 ? -12.637 1.369 3.128 1.00 80.19 82 TYR A O 1
ATOM 648 N N . ALA A 1 83 ? -11.387 3.210 3.379 1.00 79.50 83 ALA A N 1
ATOM 649 C CA . ALA A 1 83 ? -10.202 2.657 2.731 1.00 79.50 83 ALA A CA 1
ATOM 650 C C . ALA A 1 83 ? -9.235 2.085 3.778 1.00 79.50 83 ALA A C 1
ATOM 652 O O . ALA A 1 83 ? -9.122 2.619 4.884 1.00 79.50 83 ALA A O 1
ATOM 653 N N . THR A 1 84 ? -8.543 1.004 3.421 1.00 82.56 84 THR A N 1
ATOM 654 C CA . THR A 1 84 ? -7.403 0.461 4.179 1.00 82.56 84 THR A CA 1
ATOM 655 C C . THR A 1 84 ? -6.083 0.860 3.563 1.00 82.56 84 THR A C 1
ATOM 657 O O . THR A 1 84 ? -6.010 0.767 2.314 1.00 82.56 84 THR A O 1
#

Radius of gyration: 16.57 Å; chains: 1; bounding box: 53×28×24 Å